Protein AF-A0AAD3NBX4-F1 (afdb_monomer_lite)

Structure (mmCIF, N/CA/C/O backbone):
data_AF-A0AAD3NBX4-F1
#
_entry.id   AF-A0AAD3NBX4-F1
#
loop_
_atom_site.group_PDB
_atom_site.id
_atom_site.type_symbol
_atom_site.label_atom_id
_atom_site.label_alt_id
_atom_site.label_comp_id
_atom_site.label_asym_id
_atom_site.label_entity_id
_atom_site.label_seq_id
_atom_site.pdbx_PDB_ins_code
_atom_site.Cartn_x
_atom_site.Cartn_y
_atom_site.Cartn_z
_atom_site.occupancy
_atom_site.B_iso_or_equiv
_atom_site.auth_seq_id
_atom_site.auth_comp_id
_atom_site.auth_asym_id
_atom_site.auth_atom_id
_atom_site.pdbx_PDB_model_num
ATOM 1 N N . MET A 1 1 ? -8.461 25.862 -5.258 1.00 39.28 1 MET A N 1
ATOM 2 C CA . MET A 1 1 ? -7.747 25.390 -6.462 1.00 39.28 1 MET A CA 1
ATOM 3 C C . MET A 1 1 ? -7.919 23.889 -6.484 1.00 39.28 1 MET A C 1
ATOM 5 O O . MET A 1 1 ? -7.263 23.206 -5.713 1.00 39.28 1 MET A O 1
ATOM 9 N N . GLU A 1 2 ? -8.901 23.406 -7.239 1.00 43.38 2 GLU A N 1
ATOM 10 C CA . GLU A 1 2 ? -9.154 21.973 -7.380 1.00 43.38 2 GLU A CA 1
ATOM 11 C C . GLU A 1 2 ? -7.995 21.364 -8.168 1.00 43.38 2 GLU A C 1
ATOM 13 O O . GLU A 1 2 ? -7.790 21.664 -9.346 1.00 43.38 2 GLU A O 1
ATOM 18 N N . SER A 1 3 ? -7.166 20.585 -7.481 1.00 45.03 3 SER A N 1
ATOM 19 C CA . SER A 1 3 ? -6.060 19.856 -8.086 1.00 45.03 3 SER A CA 1
ATOM 20 C C . SER A 1 3 ? -6.639 18.884 -9.108 1.00 45.03 3 SER A C 1
ATOM 22 O O . SER A 1 3 ? -7.334 17.939 -8.746 1.00 45.03 3 SER A O 1
ATOM 24 N N . ASN A 1 4 ? -6.371 19.130 -10.388 1.00 43.88 4 ASN A N 1
ATOM 25 C CA . ASN A 1 4 ? -6.771 18.254 -11.481 1.00 43.88 4 ASN A CA 1
ATOM 26 C C . ASN A 1 4 ? -6.270 16.817 -11.193 1.00 43.88 4 ASN A C 1
ATOM 28 O O . ASN A 1 4 ? -5.053 16.626 -11.098 1.00 43.88 4 ASN A O 1
ATOM 32 N N . PRO A 1 5 ? -7.150 15.806 -11.056 1.00 54.38 5 PRO A N 1
ATOM 33 C CA . PRO A 1 5 ? -6.766 14.448 -10.651 1.00 54.38 5 PRO A CA 1
ATOM 34 C C . PRO A 1 5 ? -5.771 13.779 -11.613 1.00 54.38 5 PRO A C 1
ATOM 36 O O . PRO A 1 5 ? -5.052 12.857 -11.230 1.00 54.38 5 PRO A O 1
ATOM 39 N N . LEU A 1 6 ? -5.653 14.288 -12.844 1.00 45.12 6 LEU A N 1
ATOM 40 C CA . LEU A 1 6 ? -4.663 13.833 -13.820 1.00 45.12 6 LEU A CA 1
ATOM 41 C C . LEU A 1 6 ? -3.225 14.278 -13.494 1.00 45.12 6 LEU A C 1
ATOM 43 O O . LEU A 1 6 ? -2.284 13.592 -13.886 1.00 45.12 6 LEU A O 1
ATOM 47 N N . ILE A 1 7 ? -3.026 15.374 -12.748 1.00 49.47 7 ILE A N 1
ATOM 48 C CA . ILE A 1 7 ? -1.685 15.874 -12.381 1.00 49.47 7 ILE A CA 1
ATOM 49 C C . ILE A 1 7 ? -1.022 14.950 -11.344 1.00 49.47 7 ILE A C 1
ATOM 51 O O . ILE A 1 7 ? 0.181 14.710 -11.407 1.00 49.47 7 ILE A O 1
ATOM 55 N N . ASN A 1 8 ? -1.806 14.334 -10.453 1.00 51.16 8 ASN A N 1
ATOM 56 C CA . ASN A 1 8 ? -1.291 13.390 -9.454 1.00 51.16 8 ASN A CA 1
ATOM 57 C C . ASN A 1 8 ? -0.999 11.991 -10.015 1.00 51.16 8 ASN A C 1
ATOM 59 O O . ASN A 1 8 ? -0.303 11.209 -9.361 1.00 51.16 8 ASN A O 1
ATOM 63 N N . ALA A 1 9 ? -1.498 11.653 -11.210 1.00 54.19 9 ALA A N 1
ATOM 64 C CA . ALA A 1 9 ? -1.366 10.321 -11.804 1.00 54.19 9 ALA A CA 1
ATOM 65 C C . ALA A 1 9 ? 0.065 9.993 -12.278 1.00 54.19 9 ALA A C 1
ATOM 67 O O . ALA A 1 9 ? 0.407 8.818 -12.403 1.00 54.19 9 ALA A O 1
ATOM 68 N N . MET A 1 10 ? 0.912 11.008 -12.487 1.00 57.31 10 MET A N 1
ATOM 69 C CA . MET A 1 10 ? 2.284 10.856 -12.993 1.00 57.31 10 MET A CA 1
ATOM 70 C C . MET A 1 10 ? 3.379 11.292 -12.016 1.00 57.31 10 MET A C 1
ATOM 72 O O . MET A 1 10 ? 4.547 11.268 -12.388 1.00 57.31 10 MET A O 1
ATOM 76 N N . ASP A 1 11 ? 3.050 11.649 -10.774 1.00 71.50 11 ASP A N 1
ATOM 77 C CA . ASP A 1 11 ? 4.068 12.043 -9.799 1.00 71.50 11 ASP A CA 1
ATOM 78 C C . ASP A 1 11 ? 4.943 10.833 -9.391 1.00 71.50 11 ASP A C 1
ATOM 80 O O . ASP A 1 11 ? 4.443 9.906 -8.738 1.00 71.50 11 ASP A O 1
ATOM 84 N N . PRO A 1 12 ? 6.242 10.793 -9.747 1.00 70.00 12 PRO A N 1
ATOM 85 C CA . PRO A 1 12 ? 7.131 9.712 -9.341 1.00 70.00 12 PRO A CA 1
ATOM 86 C C . PRO A 1 12 ? 7.480 9.778 -7.849 1.00 70.00 12 PRO A C 1
ATOM 88 O O . PRO A 1 12 ? 8.028 8.809 -7.322 1.00 70.00 12 PRO A O 1
ATOM 91 N N . SER A 1 13 ? 7.178 10.878 -7.152 1.00 83.94 13 SER A N 1
ATOM 92 C CA . SER A 1 13 ? 7.401 11.049 -5.714 1.00 83.94 13 SER A CA 1
ATOM 93 C C . SER A 1 13 ? 6.342 10.355 -4.853 1.00 83.94 13 SER A C 1
ATOM 95 O O . SER A 1 13 ? 6.591 10.110 -3.672 1.00 83.94 13 SER A O 1
ATOM 97 N N . ILE A 1 14 ? 5.223 9.928 -5.458 1.00 89.44 14 ILE A N 1
ATOM 98 C CA . ILE A 1 14 ? 4.137 9.247 -4.752 1.00 89.44 14 ILE A CA 1
ATOM 99 C C . ILE A 1 14 ? 4.661 8.067 -3.920 1.00 89.44 14 ILE A C 1
ATOM 101 O O . ILE A 1 14 ? 5.517 7.275 -4.354 1.00 89.44 14 ILE A O 1
ATOM 105 N N . THR A 1 15 ? 4.140 7.954 -2.705 1.00 91.31 15 THR A N 1
ATOM 106 C CA . THR A 1 15 ? 4.399 6.827 -1.807 1.00 91.31 15 THR A CA 1
ATOM 107 C C . THR A 1 15 ? 3.460 5.657 -2.108 1.00 91.31 15 THR A C 1
ATOM 109 O O . THR A 1 15 ? 2.435 5.814 -2.770 1.00 91.31 15 THR A O 1
ATOM 112 N N . LEU A 1 16 ? 3.795 4.459 -1.618 1.00 91.81 16 LEU A N 1
ATOM 113 C CA . LEU A 1 16 ? 2.963 3.276 -1.851 1.00 91.81 16 LEU A CA 1
ATOM 114 C C . LEU A 1 16 ? 1.559 3.441 -1.244 1.00 91.81 16 LEU A C 1
ATOM 116 O O . LEU A 1 16 ? 0.582 3.110 -1.903 1.00 91.81 16 LEU A O 1
ATOM 120 N N . TRP A 1 17 ? 1.437 3.997 -0.034 1.00 90.75 17 TRP A N 1
ATOM 121 C CA . TRP A 1 17 ? 0.130 4.177 0.610 1.00 90.75 17 TRP A CA 1
ATOM 122 C C . TRP A 1 17 ? -0.772 5.152 -0.162 1.00 90.75 17 TRP A C 1
ATOM 124 O O . TRP A 1 17 ? -1.942 4.853 -0.378 1.00 90.75 17 TRP A O 1
ATOM 134 N N . GLN A 1 18 ? -0.223 6.263 -0.667 1.00 91.69 18 GLN A N 1
ATOM 135 C CA . GLN A 1 18 ? -0.972 7.200 -1.513 1.00 91.69 18 GLN A CA 1
ATOM 136 C C . GLN A 1 18 ? -1.413 6.537 -2.813 1.00 91.69 18 GLN A C 1
ATOM 138 O O . GLN A 1 18 ? -2.525 6.754 -3.276 1.00 91.69 18 GLN A O 1
ATOM 143 N N . PHE A 1 19 ? -0.547 5.732 -3.427 1.00 93.94 19 PHE A N 1
ATOM 144 C CA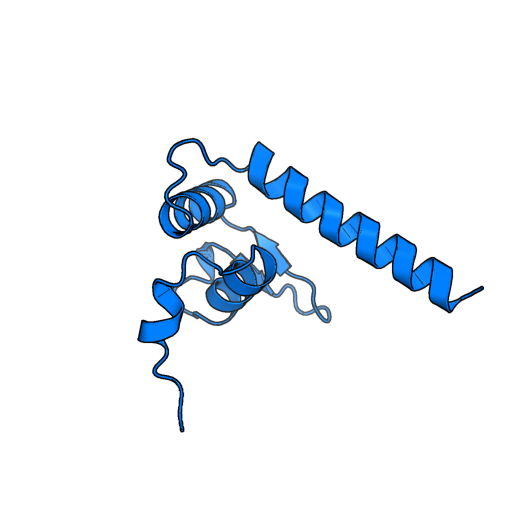 . PHE A 1 19 ? -0.893 5.000 -4.639 1.00 93.94 19 PHE A CA 1
ATOM 145 C C . PHE A 1 19 ? -2.051 4.022 -4.408 1.00 93.94 19 PHE A C 1
ATOM 147 O O . PHE A 1 19 ? -2.998 4.020 -5.187 1.00 93.94 19 PHE A O 1
ATOM 154 N N . LEU A 1 20 ? -2.009 3.242 -3.325 1.00 94.62 20 LEU A N 1
ATOM 155 C CA . LEU A 1 20 ? -3.078 2.300 -2.985 1.00 94.62 20 LEU A CA 1
ATOM 156 C C . LEU A 1 20 ? -4.397 3.016 -2.683 1.00 94.62 20 LEU A C 1
ATOM 158 O O . LEU A 1 20 ? -5.442 2.550 -3.127 1.00 94.62 20 LEU A O 1
ATOM 162 N N . LEU A 1 21 ? -4.345 4.168 -2.007 1.00 93.19 21 LEU A N 1
ATOM 163 C CA . LEU A 1 21 ? -5.527 4.991 -1.756 1.00 93.19 21 LEU A CA 1
ATOM 164 C C . LEU A 1 21 ? -6.178 5.462 -3.065 1.00 93.19 21 LEU A C 1
ATOM 166 O O . LEU A 1 21 ? -7.380 5.295 -3.235 1.00 93.19 21 LEU A O 1
ATOM 170 N N . HIS A 1 22 ? -5.390 5.939 -4.035 1.00 93.31 22 HIS A N 1
ATOM 171 C CA . HIS A 1 22 ? -5.930 6.320 -5.346 1.00 93.31 22 HIS A CA 1
ATOM 172 C C . HIS A 1 22 ? -6.589 5.141 -6.080 1.00 93.31 22 HIS A C 1
ATOM 174 O O . HIS A 1 22 ? -7.606 5.325 -6.746 1.00 93.31 22 HIS A O 1
ATOM 180 N N . LEU A 1 23 ? -6.030 3.927 -5.978 1.00 94.50 23 LEU A N 1
ATOM 181 C CA . LEU A 1 23 ? -6.658 2.743 -6.576 1.00 94.50 23 LEU A CA 1
ATOM 182 C C . LEU A 1 23 ? -7.986 2.390 -5.888 1.00 94.50 23 LEU A C 1
ATOM 184 O O . LEU A 1 23 ? -8.922 1.965 -6.557 1.00 94.50 23 LEU A O 1
ATOM 188 N N . LEU A 1 24 ? -8.064 2.575 -4.569 1.00 94.12 24 LEU A N 1
ATOM 189 C CA . LEU A 1 24 ? -9.267 2.344 -3.765 1.00 94.12 24 LEU A CA 1
ATOM 190 C C . LEU A 1 24 ? -10.384 3.362 -4.047 1.00 94.12 24 LEU A C 1
ATOM 192 O O . LEU A 1 24 ? -11.563 3.027 -3.920 1.00 94.12 24 LEU A O 1
ATOM 196 N N . GLU A 1 25 ? -10.030 4.588 -4.434 1.00 92.88 25 GLU A N 1
ATOM 197 C CA . GLU A 1 25 ? -10.979 5.642 -4.812 1.00 92.88 25 GLU A CA 1
ATOM 198 C C . GLU A 1 25 ? -11.541 5.460 -6.235 1.00 92.88 25 GLU A C 1
ATOM 200 O O . GLU A 1 25 ? -12.686 5.839 -6.506 1.00 92.88 25 GLU A O 1
ATOM 205 N N . ASP A 1 26 ? -10.785 4.841 -7.151 1.00 92.38 26 ASP A N 1
ATOM 206 C CA . ASP A 1 26 ? -11.247 4.592 -8.519 1.00 92.38 26 ASP A CA 1
ATOM 207 C C . ASP A 1 26 ? -12.188 3.379 -8.584 1.00 92.38 26 ASP A C 1
ATOM 209 O O . ASP A 1 26 ? -11.778 2.216 -8.581 1.00 92.38 26 ASP A O 1
ATOM 213 N N . GLN A 1 27 ? -13.489 3.649 -8.731 1.00 88.38 27 GLN A N 1
ATOM 214 C CA . GLN A 1 27 ? -14.517 2.607 -8.800 1.00 88.38 27 GLN A CA 1
ATOM 215 C C . GLN A 1 27 ? -14.297 1.591 -9.932 1.00 88.38 27 GLN A C 1
ATOM 217 O O . GLN A 1 27 ? -14.750 0.450 -9.825 1.00 88.38 27 GLN A O 1
ATOM 222 N N . ARG A 1 28 ? -13.591 1.973 -11.002 1.00 92.88 28 ARG A N 1
ATOM 223 C CA . ARG A 1 28 ? -13.292 1.092 -12.141 1.00 92.88 28 ARG A CA 1
ATOM 224 C C . ARG A 1 28 ? -12.250 0.033 -11.780 1.00 92.88 28 ARG A C 1
ATOM 226 O O . ARG A 1 28 ? -12.223 -1.033 -12.392 1.00 92.88 28 ARG A O 1
ATOM 233 N N . LEU A 1 29 ? -11.423 0.304 -10.771 1.00 92.62 29 LEU A N 1
ATOM 234 C CA . LEU A 1 29 ? -10.326 -0.553 -10.318 1.00 92.62 29 LEU A CA 1
ATOM 235 C C . LEU A 1 29 ? -10.703 -1.421 -9.109 1.00 92.62 29 LEU A C 1
ATOM 237 O O . LEU A 1 29 ? -9.859 -2.147 -8.589 1.00 92.62 29 LEU A O 1
ATOM 241 N N . ARG A 1 30 ? -11.984 -1.437 -8.710 1.00 93.00 30 ARG A N 1
ATOM 242 C CA . ARG A 1 30 ? -12.496 -2.260 -7.595 1.00 93.00 30 ARG A CA 1
ATOM 243 C C . ARG A 1 30 ? -12.230 -3.755 -7.728 1.00 93.00 30 ARG A C 1
ATOM 245 O O . ARG A 1 30 ? -12.263 -4.451 -6.725 1.00 93.00 30 ARG A O 1
ATOM 252 N N . HIS A 1 31 ? -12.006 -4.250 -8.944 1.00 95.12 31 HIS A N 1
ATOM 253 C CA . HIS A 1 31 ? -11.655 -5.647 -9.207 1.00 95.12 31 HIS A CA 1
ATOM 254 C C . HIS A 1 31 ? -10.190 -5.974 -8.869 1.00 95.12 31 HIS A C 1
ATOM 256 O O . HIS A 1 31 ? -9.847 -7.146 -8.785 1.00 95.12 31 HIS A O 1
ATOM 262 N N . LEU A 1 32 ? -9.347 -4.957 -8.652 1.00 95.62 32 LEU A N 1
ATOM 263 C CA . LEU A 1 32 ? -7.940 -5.092 -8.268 1.00 95.62 32 LEU A CA 1
ATOM 264 C C . LEU A 1 32 ? -7.747 -4.922 -6.760 1.00 95.62 32 LEU A C 1
ATOM 266 O O . LEU A 1 32 ? -6.980 -5.655 -6.138 1.00 95.62 32 LEU A O 1
ATOM 270 N N . ILE A 1 33 ? -8.448 -3.957 -6.163 1.00 96.62 33 ILE A N 1
ATOM 271 C CA . ILE A 1 33 ? -8.348 -3.603 -4.746 1.00 96.62 33 ILE A CA 1
ATOM 272 C C . ILE A 1 33 ? -9.682 -3.035 -4.256 1.00 96.62 33 ILE A C 1
ATOM 274 O O . ILE A 1 33 ? -10.352 -2.298 -4.976 1.00 96.62 33 ILE A O 1
ATOM 278 N N . SER A 1 34 ? -10.088 -3.383 -3.036 1.00 95.44 34 SER A N 1
ATOM 279 C CA . SER A 1 34 ? -11.350 -2.910 -2.460 1.00 95.44 34 SER A CA 1
ATOM 280 C C . SER A 1 34 ? -11.259 -2.777 -0.948 1.00 95.44 34 SER A C 1
ATOM 282 O O . SER A 1 34 ? -10.628 -3.605 -0.291 1.00 95.44 34 SER A O 1
ATOM 284 N N . TRP A 1 35 ? -11.969 -1.792 -0.399 1.00 94.56 35 TRP A N 1
ATOM 285 C CA . TRP A 1 35 ? -12.285 -1.730 1.027 1.00 94.56 35 TRP A CA 1
ATOM 286 C C . TRP A 1 35 ? -13.065 -2.980 1.451 1.00 94.56 35 TRP A C 1
ATOM 288 O O . TRP A 1 35 ? -13.880 -3.496 0.673 1.00 94.56 35 TRP A O 1
ATOM 298 N N . THR A 1 36 ? -12.796 -3.480 2.656 1.00 91.44 36 THR A N 1
ATOM 299 C CA . THR A 1 36 ? -13.507 -4.625 3.253 1.00 91.44 36 THR A CA 1
ATOM 300 C C . THR A 1 36 ? -14.754 -4.192 4.026 1.00 91.44 36 THR A C 1
ATOM 302 O O . THR A 1 36 ? -15.654 -5.005 4.218 1.00 91.44 36 THR A O 1
ATOM 305 N N . GLY A 1 37 ? -14.847 -2.907 4.383 1.00 83.00 37 GLY A N 1
ATOM 306 C CA . GLY A 1 37 ? -15.930 -2.333 5.185 1.00 83.00 37 GLY A CA 1
ATOM 307 C C . GLY A 1 37 ? -15.541 -2.093 6.645 1.00 83.00 37 GLY A C 1
ATOM 308 O O . GLY A 1 37 ? -16.292 -1.428 7.350 1.00 83.00 37 GLY A O 1
ATOM 309 N N . GLU A 1 38 ? -14.374 -2.578 7.075 1.00 85.25 38 GLU A N 1
ATOM 310 C CA . GLU A 1 38 ? -13.750 -2.171 8.334 1.00 85.25 38 GLU A CA 1
ATOM 311 C C . GLU A 1 38 ? -12.924 -0.893 8.126 1.00 85.25 38 GLU A C 1
ATOM 313 O O . GLU A 1 38 ? -12.353 -0.669 7.051 1.00 85.25 38 GLU A O 1
ATOM 318 N N . ASP A 1 39 ? -12.877 -0.035 9.146 1.00 84.50 39 ASP A N 1
ATOM 319 C CA . ASP A 1 39 ? -12.232 1.275 9.057 1.00 84.50 39 ASP A CA 1
ATOM 320 C C . ASP A 1 39 ? -10.748 1.144 8.693 1.00 84.50 39 ASP A C 1
ATOM 322 O O . ASP A 1 39 ? -9.919 0.670 9.470 1.00 84.50 39 ASP A O 1
ATOM 326 N N . GLY A 1 40 ? -10.409 1.593 7.482 1.00 83.62 40 GLY A N 1
ATOM 327 C CA . GLY A 1 40 ? -9.039 1.572 6.975 1.00 83.62 40 GLY A CA 1
ATOM 328 C C . GLY A 1 40 ? -8.541 0.205 6.493 1.00 83.62 40 GLY A C 1
ATOM 329 O O . GLY A 1 40 ? -7.378 0.113 6.094 1.00 83.62 40 GLY A O 1
ATOM 330 N N . GLU A 1 41 ? -9.381 -0.834 6.462 1.00 90.88 41 GLU A N 1
ATOM 331 C CA . GLU A 1 41 ? -8.994 -2.161 5.978 1.00 90.88 41 GLU A CA 1
ATOM 332 C C . GLU A 1 41 ? -9.374 -2.370 4.501 1.00 90.88 41 GLU A C 1
ATOM 334 O O . GLU A 1 41 ? -10.499 -2.132 4.051 1.00 90.88 41 GLU A O 1
ATOM 339 N N . PHE A 1 42 ? -8.417 -2.862 3.716 1.00 94.25 42 PHE A N 1
ATOM 340 C CA . PHE A 1 42 ? -8.610 -3.188 2.310 1.00 94.25 42 PHE A CA 1
ATOM 341 C C . PHE A 1 42 ? -8.031 -4.558 1.970 1.00 94.25 42 PHE A C 1
ATOM 343 O O . PHE A 1 42 ? -7.130 -5.070 2.633 1.00 94.25 42 PHE A O 1
ATOM 350 N N . LYS A 1 43 ? -8.500 -5.119 0.857 1.00 94.50 43 LYS A N 1
ATOM 351 C CA . LYS A 1 43 ? -7.976 -6.351 0.267 1.00 94.50 43 LYS A CA 1
ATOM 352 C C . LYS A 1 43 ? -7.502 -6.122 -1.160 1.00 94.50 43 LYS A C 1
ATOM 354 O O . LYS A 1 43 ? -8.134 -5.396 -1.927 1.00 94.50 43 LYS A O 1
ATOM 359 N N . LEU A 1 44 ? -6.410 -6.791 -1.518 1.00 95.88 44 LEU A N 1
ATOM 360 C CA . LEU A 1 44 ? -5.954 -6.925 -2.898 1.00 95.88 44 LEU A CA 1
ATOM 361 C C . LEU A 1 44 ? -6.676 -8.123 -3.517 1.00 95.88 44 LEU A C 1
ATOM 363 O O . LEU A 1 44 ? -6.506 -9.249 -3.058 1.00 95.88 44 LEU A O 1
ATOM 367 N N . LEU A 1 45 ? -7.507 -7.865 -4.521 1.00 96.44 45 LEU A N 1
ATOM 368 C CA . LEU A 1 45 ? -8.213 -8.893 -5.284 1.00 96.44 45 LEU A CA 1
ATOM 369 C C . LEU A 1 45 ? -7.348 -9.430 -6.430 1.00 96.44 45 LEU A C 1
ATOM 371 O O . LEU A 1 45 ? -7.381 -10.626 -6.699 1.00 96.44 45 LEU A O 1
ATOM 375 N N . ASP A 1 46 ? -6.534 -8.563 -7.037 1.00 97.19 46 ASP A N 1
ATOM 376 C CA . ASP A 1 46 ? -5.489 -8.932 -7.994 1.00 97.19 46 ASP A CA 1
ATOM 377 C C . ASP A 1 46 ? -4.166 -8.275 -7.582 1.00 97.19 46 ASP A C 1
ATOM 379 O O . ASP A 1 46 ? -3.845 -7.133 -7.921 1.00 97.19 46 ASP A O 1
ATOM 383 N N . ALA A 1 47 ? -3.412 -9.000 -6.763 1.00 95.56 47 ALA A N 1
ATOM 384 C CA . ALA A 1 47 ? -2.189 -8.499 -6.158 1.00 95.56 47 ALA A CA 1
ATOM 385 C C . ALA A 1 47 ? -1.048 -8.302 -7.175 1.00 95.56 47 ALA A C 1
ATOM 387 O O . ALA A 1 47 ? -0.231 -7.389 -7.012 1.00 95.56 47 ALA A O 1
ATOM 388 N N . GLU A 1 48 ? -1.004 -9.131 -8.221 1.00 96.50 48 GLU A N 1
ATOM 389 C CA . GLU A 1 48 ? 0.011 -9.048 -9.273 1.00 96.50 48 GLU A CA 1
ATOM 390 C C . GLU A 1 48 ? -0.219 -7.819 -10.151 1.00 96.50 48 GLU A C 1
ATOM 392 O O . GLU A 1 48 ? 0.716 -7.052 -10.395 1.00 96.50 48 GLU A O 1
ATOM 397 N N . GLU A 1 49 ? -1.465 -7.556 -10.551 1.00 95.88 49 GLU A N 1
ATOM 398 C CA . GLU A 1 49 ? -1.777 -6.377 -11.357 1.00 95.88 49 GLU A CA 1
ATOM 399 C C . GLU A 1 49 ? -1.559 -5.076 -10.570 1.00 95.88 49 GLU A C 1
ATOM 401 O O . GLU A 1 49 ? -0.988 -4.116 -11.096 1.00 95.88 49 GLU A O 1
ATOM 406 N N . VAL A 1 50 ? -1.890 -5.047 -9.273 1.00 96.50 50 VAL A N 1
ATOM 407 C CA . VAL A 1 50 ? -1.559 -3.903 -8.402 1.00 96.50 50 VAL A CA 1
ATOM 408 C C . VAL A 1 50 ? -0.045 -3.677 -8.327 1.00 96.50 50 VAL A C 1
ATOM 410 O O . VAL A 1 50 ? 0.417 -2.534 -8.426 1.00 96.50 50 VAL A O 1
ATOM 413 N N . ALA A 1 51 ? 0.752 -4.741 -8.200 1.00 96.31 51 ALA A N 1
ATOM 414 C CA . ALA A 1 51 ? 2.208 -4.632 -8.199 1.00 96.31 51 ALA A CA 1
ATOM 415 C C . ALA A 1 51 ? 2.764 -4.159 -9.548 1.00 96.31 51 ALA A C 1
ATOM 417 O O . ALA A 1 51 ? 3.684 -3.333 -9.577 1.00 96.31 51 ALA A O 1
ATOM 418 N N . ARG A 1 52 ? 2.182 -4.616 -10.660 1.00 95.25 52 ARG A N 1
ATOM 419 C CA . ARG A 1 52 ? 2.540 -4.172 -12.010 1.00 95.25 52 ARG A CA 1
ATOM 420 C C . ARG A 1 52 ? 2.263 -2.681 -12.196 1.00 95.25 52 ARG A C 1
ATOM 422 O O . ARG A 1 52 ? 3.142 -1.952 -12.662 1.00 95.25 52 ARG A O 1
ATOM 429 N N . LEU A 1 53 ? 1.083 -2.206 -11.792 1.00 94.56 53 LEU A N 1
ATOM 430 C CA . LEU A 1 53 ? 0.709 -0.788 -11.848 1.00 9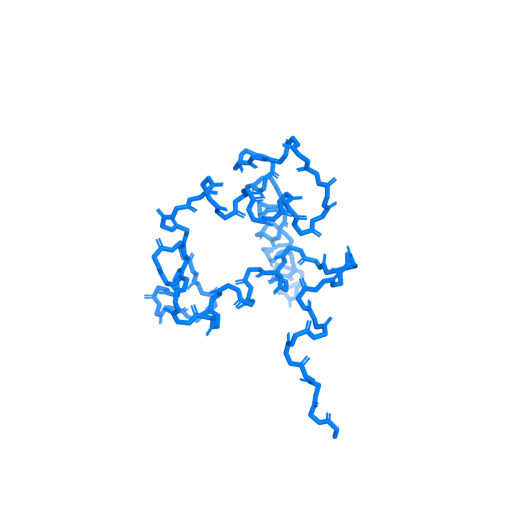4.56 53 LEU A CA 1
ATOM 431 C C . LEU A 1 53 ? 1.616 0.074 -10.962 1.00 94.56 53 LEU A C 1
ATOM 433 O O . LEU A 1 53 ? 2.038 1.156 -11.377 1.00 94.56 53 LEU A O 1
ATOM 437 N N . TRP A 1 54 ? 1.989 -0.422 -9.779 1.00 94.50 54 TRP A N 1
ATOM 438 C CA . TRP A 1 54 ? 2.969 0.245 -8.923 1.00 94.50 54 TRP A CA 1
ATOM 439 C C . TRP A 1 54 ? 4.352 0.332 -9.584 1.00 94.50 54 TRP A C 1
ATOM 441 O O . TRP A 1 54 ? 4.996 1.385 -9.573 1.00 94.50 54 TRP A O 1
ATOM 451 N N . GLY A 1 55 ? 4.797 -0.759 -10.213 1.00 93.88 55 GLY A N 1
ATOM 452 C CA . GLY A 1 55 ? 6.025 -0.803 -11.002 1.00 93.88 55 GLY A CA 1
ATOM 453 C C . GLY A 1 55 ? 6.020 0.222 -12.129 1.00 93.88 55 GLY A C 1
ATOM 454 O O . GLY A 1 55 ? 6.980 0.979 -12.266 1.00 93.88 55 GLY A O 1
ATOM 455 N N . LEU A 1 56 ? 4.920 0.308 -12.879 1.00 92.56 56 LEU A N 1
ATOM 456 C CA . LEU A 1 56 ? 4.739 1.296 -13.941 1.00 92.56 56 LEU A CA 1
ATOM 457 C C . LEU A 1 56 ? 4.818 2.725 -13.389 1.00 92.56 56 LEU A C 1
ATOM 459 O O . LEU A 1 56 ? 5.575 3.542 -13.910 1.00 92.56 56 LEU A O 1
ATOM 463 N N . ARG A 1 57 ? 4.119 3.004 -12.282 1.00 89.44 57 ARG A N 1
ATOM 464 C CA . ARG A 1 57 ? 4.117 4.321 -11.630 1.00 89.44 57 ARG A CA 1
ATOM 465 C C . ARG A 1 57 ? 5.510 4.770 -11.183 1.00 89.44 57 ARG A C 1
ATOM 467 O O . ARG A 1 57 ? 5.820 5.955 -11.255 1.00 89.44 57 ARG A O 1
ATOM 474 N N . LYS A 1 58 ? 6.351 3.847 -10.712 1.00 88.50 58 LYS A N 1
ATOM 475 C CA . LYS A 1 58 ? 7.712 4.147 -10.225 1.00 88.50 58 LYS A CA 1
ATOM 476 C C . LYS A 1 58 ? 8.806 3.909 -11.267 1.00 88.50 58 LYS A C 1
ATOM 478 O O . LYS A 1 58 ? 9.985 4.016 -10.929 1.00 88.50 58 LYS A O 1
ATOM 483 N N . ASN A 1 59 ? 8.437 3.565 -12.503 1.00 89.75 59 ASN A N 1
ATOM 484 C CA . ASN A 1 59 ? 9.353 3.132 -13.559 1.00 89.75 59 ASN A CA 1
ATOM 485 C C . ASN A 1 59 ? 10.306 1.996 -13.105 1.00 89.75 59 ASN A C 1
ATOM 487 O O . ASN A 1 59 ? 11.518 2.012 -13.335 1.00 89.75 59 ASN A O 1
ATOM 491 N N . LYS A 1 60 ? 9.757 1.007 -12.391 1.00 88.75 60 LYS A N 1
ATOM 492 C CA . LYS A 1 60 ? 10.442 -0.190 -11.882 1.00 88.75 60 LYS A CA 1
ATOM 493 C C . LYS A 1 60 ? 9.830 -1.438 -12.521 1.00 88.75 60 LYS A C 1
ATOM 495 O O . LYS A 1 60 ? 8.954 -2.074 -11.947 1.00 88.75 60 LYS A O 1
ATOM 500 N N . HIS A 1 61 ? 10.345 -1.812 -13.687 1.00 84.56 61 HIS A N 1
ATOM 501 C CA . HIS A 1 61 ? 9.900 -2.969 -14.480 1.00 84.56 61 HIS A CA 1
ATOM 502 C C . HIS A 1 61 ? 10.030 -4.322 -13.752 1.00 84.56 61 HIS A C 1
ATOM 504 O O . HIS A 1 61 ? 9.298 -5.249 -14.063 1.00 84.56 61 HIS A O 1
ATOM 510 N N . ASN A 1 62 ? 10.898 -4.420 -12.738 1.00 91.00 62 ASN A N 1
ATOM 511 C CA . ASN A 1 62 ? 11.073 -5.626 -11.916 1.00 91.00 62 ASN A CA 1
ATOM 512 C C . ASN A 1 62 ? 10.216 -5.630 -10.631 1.00 91.00 62 ASN A C 1
ATOM 514 O O . ASN A 1 62 ? 10.562 -6.333 -9.674 1.00 91.00 62 ASN A O 1
ATOM 518 N N . MET A 1 63 ? 9.179 -4.793 -10.539 1.00 95.06 63 MET A N 1
ATOM 519 C CA . MET A 1 63 ? 8.237 -4.810 -9.414 1.00 95.06 63 MET A CA 1
ATOM 520 C C . MET A 1 63 ? 7.329 -6.043 -9.492 1.00 95.06 63 MET A C 1
ATOM 522 O O . MET A 1 63 ? 6.884 -6.406 -10.573 1.00 95.06 63 MET A O 1
ATOM 526 N N . ASN A 1 64 ? 7.064 -6.670 -8.347 1.00 96.00 64 ASN A N 1
ATOM 527 C CA . ASN A 1 64 ? 6.170 -7.819 -8.205 1.00 96.00 64 ASN A CA 1
ATOM 528 C C . ASN A 1 64 ? 5.509 -7.803 -6.819 1.00 96.00 64 ASN A C 1
ATOM 530 O O . ASN A 1 64 ? 5.865 -6.974 -5.966 1.00 96.00 64 ASN A O 1
ATOM 534 N N . TYR A 1 65 ? 4.556 -8.706 -6.591 1.00 95.44 65 TYR A N 1
ATOM 535 C CA . TYR A 1 65 ? 3.829 -8.740 -5.329 1.00 95.44 65 TYR A CA 1
ATOM 536 C C . TYR A 1 65 ? 4.729 -9.024 -4.116 1.00 95.44 65 TYR A C 1
ATOM 538 O O . TYR A 1 65 ? 4.573 -8.377 -3.082 1.00 95.44 65 TYR A O 1
ATOM 546 N N . ASP A 1 66 ? 5.737 -9.891 -4.226 1.00 95.69 66 ASP A N 1
ATOM 547 C CA . ASP A 1 66 ? 6.671 -10.170 -3.122 1.00 95.69 66 ASP A CA 1
ATOM 548 C C . ASP A 1 66 ? 7.381 -8.906 -2.610 1.00 95.69 66 ASP A C 1
ATOM 550 O O . ASP A 1 66 ? 7.508 -8.674 -1.404 1.00 95.69 66 ASP A O 1
ATOM 554 N N . LYS A 1 67 ? 7.823 -8.038 -3.526 1.00 94.31 67 LYS A N 1
ATOM 555 C CA . LYS A 1 67 ? 8.482 -6.770 -3.174 1.00 94.31 67 LYS A CA 1
ATOM 556 C C . LYS A 1 67 ? 7.490 -5.759 -2.612 1.00 94.31 67 LYS A C 1
ATOM 558 O O . LYS A 1 67 ? 7.806 -5.068 -1.641 1.00 94.31 67 LYS A O 1
ATOM 563 N N . LEU A 1 68 ? 6.298 -5.677 -3.200 1.00 94.31 68 LEU A N 1
ATOM 564 C CA . LEU A 1 68 ? 5.240 -4.778 -2.741 1.00 94.31 68 LEU A CA 1
ATOM 565 C C . LEU A 1 68 ? 4.753 -5.168 -1.338 1.00 94.31 68 LEU A C 1
ATOM 567 O O . LEU A 1 68 ? 4.677 -4.322 -0.446 1.00 94.31 68 LEU A O 1
ATOM 571 N N . SER A 1 69 ? 4.498 -6.455 -1.106 1.00 94.12 69 SER A N 1
ATOM 572 C CA . SER A 1 69 ? 4.055 -6.993 0.183 1.00 94.12 69 SER A CA 1
ATOM 573 C C . SER A 1 69 ? 5.095 -6.786 1.287 1.00 94.12 69 SER A C 1
ATOM 575 O O . SER A 1 69 ? 4.733 -6.549 2.442 1.00 94.12 69 SER A O 1
ATOM 577 N N . ARG A 1 70 ? 6.396 -6.775 0.951 1.00 93.88 70 ARG A N 1
ATOM 578 C CA . ARG A 1 70 ? 7.457 -6.416 1.902 1.00 93.88 70 ARG A CA 1
ATOM 579 C C . ARG A 1 70 ? 7.286 -4.990 2.424 1.00 93.88 70 ARG A C 1
ATOM 581 O O . ARG A 1 70 ? 7.419 -4.796 3.630 1.00 93.88 70 ARG A O 1
ATOM 588 N N . ALA A 1 71 ? 6.979 -4.028 1.551 1.00 91.25 71 ALA A N 1
ATOM 589 C CA . ALA A 1 71 ? 6.718 -2.636 1.923 1.00 91.25 71 ALA A CA 1
ATOM 590 C C . ALA A 1 71 ? 5.427 -2.492 2.745 1.00 91.25 71 ALA A C 1
ATOM 592 O O . ALA A 1 71 ? 5.435 -1.823 3.776 1.00 91.25 71 ALA A O 1
ATOM 593 N N . LEU A 1 72 ? 4.356 -3.195 2.361 1.00 91.69 72 LEU A N 1
ATOM 594 C CA . LEU A 1 72 ? 3.114 -3.247 3.143 1.00 91.69 72 LEU A CA 1
ATOM 595 C C . LEU A 1 72 ? 3.341 -3.764 4.568 1.00 91.69 72 LEU A C 1
ATOM 597 O O . LEU A 1 72 ? 2.844 -3.181 5.530 1.00 91.69 72 LEU A O 1
ATOM 601 N N . ARG A 1 73 ? 4.151 -4.816 4.724 1.00 91.81 73 ARG A N 1
ATOM 602 C CA . ARG A 1 73 ? 4.491 -5.362 6.044 1.00 91.81 73 ARG A CA 1
ATOM 603 C C . ARG A 1 73 ? 5.223 -4.350 6.925 1.00 91.81 73 ARG A C 1
ATOM 605 O O . ARG A 1 73 ? 5.020 -4.361 8.135 1.00 91.81 73 ARG A O 1
ATOM 612 N N . TYR A 1 74 ? 6.051 -3.478 6.345 1.00 89.38 74 TYR A N 1
ATOM 613 C CA . TYR A 1 74 ? 6.674 -2.394 7.107 1.00 89.38 74 TYR A CA 1
ATOM 614 C C . TYR A 1 74 ? 5.636 -1.398 7.623 1.00 89.38 74 TYR A C 1
ATOM 616 O O . TYR A 1 74 ? 5.736 -1.001 8.776 1.00 89.38 74 TYR A O 1
ATOM 624 N N . TYR A 1 75 ? 4.622 -1.041 6.829 1.00 86.56 75 TYR A N 1
ATOM 625 C CA . TYR A 1 75 ? 3.553 -0.157 7.303 1.00 86.56 75 TYR A CA 1
ATOM 626 C C . TYR A 1 75 ? 2.756 -0.770 8.449 1.00 86.56 75 TYR A C 1
ATOM 628 O O . TYR A 1 75 ? 2.537 -0.098 9.452 1.00 86.56 75 TYR A O 1
ATOM 636 N N . TYR A 1 76 ? 2.404 -2.052 8.345 1.00 84.25 76 TYR A N 1
ATOM 637 C CA . TYR A 1 76 ? 1.722 -2.752 9.431 1.00 84.25 76 TYR A CA 1
ATOM 638 C C . TYR A 1 76 ? 2.573 -2.791 10.707 1.00 84.25 76 TYR A C 1
ATOM 640 O O . TYR A 1 76 ? 2.101 -2.440 11.784 1.00 84.25 76 TYR A O 1
ATOM 648 N N . LEU A 1 77 ? 3.854 -3.158 10.587 1.00 86.81 77 LEU A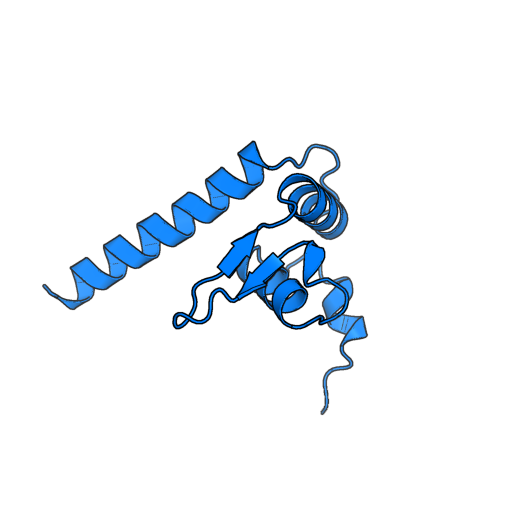 N 1
ATOM 649 C CA . LEU A 1 77 ? 4.760 -3.204 11.733 1.00 86.81 77 LEU A CA 1
ATOM 650 C C . LEU A 1 77 ? 4.924 -1.826 12.386 1.00 86.81 77 LEU A C 1
ATOM 652 O O . LEU A 1 77 ? 4.908 -1.726 13.607 1.00 86.81 77 LEU A O 1
ATOM 656 N N . L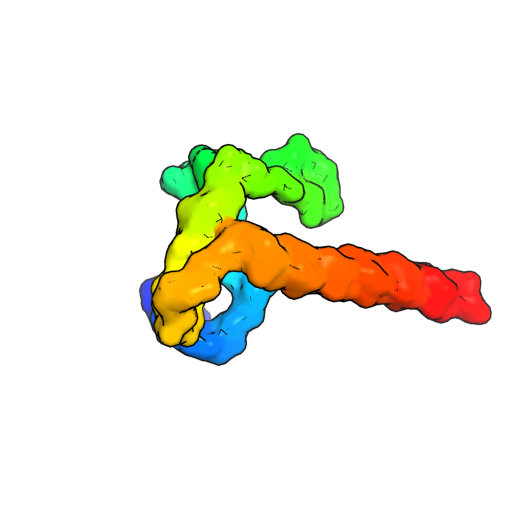EU A 1 78 ? 5.069 -0.769 11.585 1.00 84.88 78 LEU A N 1
ATOM 657 C CA . LEU A 1 78 ? 5.171 0.597 12.093 1.00 84.88 78 LEU A CA 1
ATOM 658 C C . LEU A 1 78 ? 3.887 1.036 12.799 1.00 84.88 78 LEU A C 1
ATOM 660 O O . LEU A 1 78 ? 3.981 1.608 13.878 1.00 84.88 78 LEU A O 1
ATOM 664 N N . ALA A 1 79 ? 2.711 0.738 12.241 1.00 79.62 79 ALA A N 1
ATOM 665 C CA . ALA A 1 79 ? 1.433 1.057 12.873 1.00 79.62 79 ALA A CA 1
ATOM 666 C C . ALA A 1 79 ? 1.302 0.380 14.247 1.00 79.62 79 ALA A C 1
ATOM 668 O O . ALA A 1 79 ? 0.987 1.050 15.226 1.00 79.62 79 ALA A O 1
ATOM 669 N N . VAL A 1 80 ? 1.641 -0.913 14.336 1.00 80.50 80 VAL A N 1
ATOM 670 C CA . VAL A 1 80 ? 1.645 -1.657 15.607 1.00 80.50 80 VAL A CA 1
ATOM 671 C C . VAL A 1 80 ? 2.645 -1.063 16.604 1.00 80.50 80 VAL A C 1
ATOM 673 O O . VAL A 1 80 ? 2.331 -0.909 17.782 1.00 80.50 80 VAL A O 1
ATOM 676 N N . LEU A 1 81 ? 3.853 -0.699 16.164 1.00 82.56 81 LEU A N 1
ATOM 677 C CA . LEU A 1 81 ? 4.850 -0.099 17.055 1.00 82.56 81 LEU A CA 1
ATOM 678 C C . LEU A 1 81 ? 4.406 1.274 17.574 1.00 82.56 81 LEU A C 1
ATOM 680 O O . LEU A 1 81 ? 4.538 1.533 18.769 1.00 82.56 81 LEU A O 1
ATOM 684 N N . LEU A 1 82 ? 3.847 2.127 16.713 1.00 77.94 82 LEU A N 1
ATOM 685 C CA . 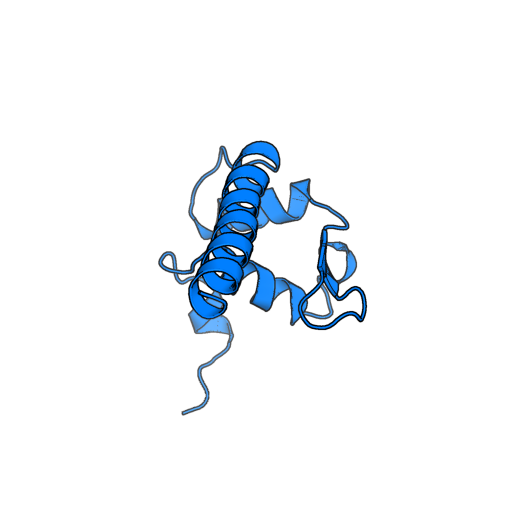LEU A 1 82 ? 3.333 3.440 17.107 1.00 77.94 82 LEU A CA 1
ATOM 686 C C . LEU A 1 82 ? 2.186 3.307 18.110 1.00 77.94 82 LEU A C 1
ATOM 688 O O . LEU A 1 82 ? 2.260 3.905 19.180 1.00 77.94 82 LEU A O 1
ATOM 692 N N . SER A 1 83 ? 1.211 2.431 17.843 1.00 77.38 83 SER A N 1
ATOM 693 C CA . SER A 1 83 ? 0.110 2.197 18.782 1.00 77.38 83 SER A CA 1
ATOM 694 C C . SER A 1 83 ? 0.602 1.694 20.1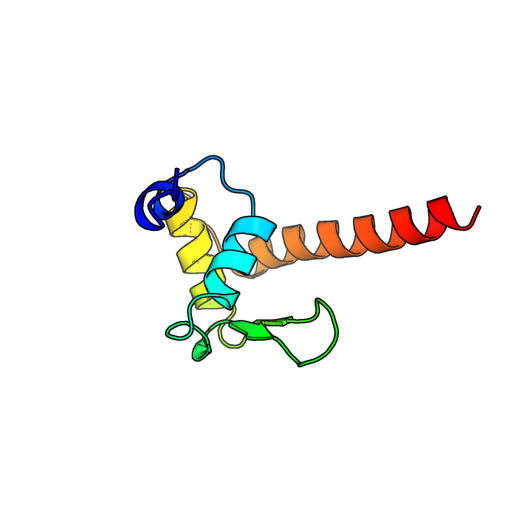42 1.00 77.38 83 SER A C 1
ATOM 696 O O . SER A 1 83 ? 0.030 2.033 21.171 1.00 77.38 83 SER A O 1
ATOM 698 N N . THR A 1 84 ? 1.682 0.899 20.174 1.00 78.62 84 THR A N 1
ATOM 699 C CA . THR A 1 84 ? 2.279 0.438 21.443 1.00 78.62 84 THR A CA 1
ATOM 700 C C . THR A 1 84 ? 3.087 1.513 22.171 1.00 78.62 84 THR A C 1
ATOM 702 O O . THR A 1 84 ? 3.231 1.424 23.388 1.00 78.62 84 THR A O 1
ATOM 705 N N . ALA A 1 85 ? 3.628 2.502 21.456 1.00 74.50 85 ALA A N 1
ATOM 706 C CA . ALA A 1 85 ? 4.386 3.605 22.038 1.00 74.50 85 ALA A CA 1
ATOM 707 C C . ALA A 1 85 ? 3.467 4.678 22.635 1.00 74.50 85 ALA A C 1
ATOM 709 O O . ALA A 1 85 ? 3.800 5.232 23.671 1.00 74.50 85 ALA A O 1
ATOM 710 N N . GLU A 1 86 ? 2.303 4.927 22.028 1.00 70.88 86 GLU A N 1
ATOM 711 C CA . GLU A 1 86 ? 1.290 5.856 22.560 1.00 70.88 86 GLU A CA 1
ATOM 712 C C . GLU A 1 86 ? 0.578 5.327 23.819 1.00 70.88 86 GLU A C 1
ATOM 714 O O . GLU A 1 86 ? -0.027 6.096 24.560 1.00 70.88 86 GLU A O 1
ATOM 719 N N . TYR A 1 87 ? 0.661 4.018 24.079 1.00 54.03 87 TYR A N 1
ATOM 720 C CA . TYR A 1 87 ? 0.100 3.360 25.266 1.00 54.03 87 TYR A CA 1
ATOM 721 C C . TYR A 1 87 ? 1.102 3.189 26.426 1.00 54.03 87 TYR A C 1
ATOM 723 O O . TYR A 1 87 ? 0.756 2.575 27.440 1.00 54.03 87 TYR A O 1
ATOM 731 N N . ARG A 1 88 ? 2.339 3.680 26.279 1.00 48.88 88 ARG A N 1
ATOM 732 C CA . ARG A 1 88 ? 3.380 3.688 27.320 1.00 48.88 88 ARG A CA 1
ATOM 733 C C . ARG A 1 88 ? 3.615 5.097 27.839 1.00 48.88 88 ARG A C 1
ATOM 735 O O . ARG A 1 88 ? 3.839 5.203 29.063 1.00 48.88 88 ARG A O 1
#

Radius of gyration: 14.46 Å; chains: 1; bounding box: 27×36×42 Å

pLDDT: mean 84.4, std 15.52, range [39.28, 97.19]

Secondary structure (DSSP, 8-state):
----TTTGGG-TT--HHHHHHHHHH-GGGTTTEEE-SSTT-EEESSHHHHHHHHHHHTT-TT--HHHHHHHHHHHHHHHHHHHHHHT-

Foldseek 3Di:
DPDDPVVVQQDLPDDPVNLLVVLAPDPVNVCQKYAPPPVPDIDGNNQAVSQCSVCVSNVNNPTGNVVSVVVVVVVVVVVVVVVVVVVD

Organism: Lates japonicus (NCBI:txid270547)

InterPro domains:
  IPR000418 Ets domain [PF00178] (14-81)
  IPR000418 Ets domain [PR00454] (14-27)
  IPR000418 Ets domain [PR00454] (38-56)
  IPR000418 Ets domain [PR00454] (57-75)
  IPR000418 Ets domain [PS00345] (16-24)
  IPR000418 Ets domain [PS00346] (60-75)
  IPR000418 Ets domain [PS50061] (14-88)
  IPR000418 Ets domain [SM00413] (13-86)
  IPR036388 Winged helix-like DNA-binding domain superfamily [G3DSA:1.10.10.10] (2-88)
  IPR036390 Winged helix DNA-binding domain superfamily [SSF46785] (12-77)
  IPR046328 ETS family [PTHR11849] (11-80)

Sequence (88 aa):
MESNPLINAMDPSITLWQFLLHLLEDQRLRHLISWTGEDGEFKLLDAEEVARLWGLRKNKHNMNYDKLSRALRYYYLLAVLLSTAEYR